Protein AF-A0A5C5RAB5-F1 (afdb_monomer_lite)

InterPro domains:
  IPR001967 Peptidase S11, D-alanyl-D-alanine carboxypeptidase A, N-terminal [PF00768] (15-62)
  IPR012338 Beta-lactamase/transpeptidase-like [G3DSA:3.40.710.10] (2-62)
  IPR012338 Beta-lactamase/transpeptidase-like [SSF56601] (7-62)

Structure (mmCIF, N/CA/C/O backbone):
data_AF-A0A5C5RAB5-F1
#
_entry.id   AF-A0A5C5RAB5-F1
#
loop_
_atom_site.group_PDB
_atom_site.id
_atom_site.type_symbol
_atom_site.label_atom_id
_atom_site.label_alt_id
_atom_site.label_comp_id
_atom_site.label_asym_id
_atom_site.label_entity_id
_atom_site.label_seq_id
_atom_site.pdbx_PDB_ins_code
_atom_site.Cartn_x
_atom_site.Cartn_y
_atom_site.Cartn_z
_atom_site.occupancy
_atom_site.B_iso_or_equiv
_atom_site.auth_seq_id
_atom_site.auth_comp_id
_atom_site.auth_asym_id
_atom_site.auth_atom_id
_atom_site.pdbx_PDB_model_num
ATOM 1 N N . MET A 1 1 ? -48.035 -25.728 27.343 1.00 47.12 1 MET A N 1
ATOM 2 C CA . MET A 1 1 ? -46.581 -25.988 27.375 1.00 47.12 1 MET A CA 1
ATOM 3 C C . MET A 1 1 ? -45.926 -24.828 26.650 1.00 47.12 1 MET A C 1
ATOM 5 O O . MET A 1 1 ? -46.129 -24.695 25.453 1.00 47.12 1 MET A O 1
ATOM 9 N N . THR A 1 2 ? -45.295 -23.921 27.391 1.00 47.22 2 THR A N 1
ATOM 10 C CA . THR A 1 2 ? -44.780 -22.645 26.871 1.00 47.22 2 THR A CA 1
ATOM 11 C C . THR A 1 2 ? -43.278 -22.787 26.672 1.00 47.22 2 THR A C 1
ATOM 13 O O . THR A 1 2 ? -42.549 -22.963 27.643 1.00 47.22 2 THR A O 1
ATOM 16 N N . THR A 1 3 ? -42.811 -22.773 25.427 1.00 57.41 3 THR A N 1
ATOM 17 C CA . THR A 1 3 ? -41.381 -22.803 25.097 1.00 57.41 3 THR A CA 1
ATOM 18 C C . THR A 1 3 ? -40.815 -21.388 25.161 1.00 57.41 3 THR A C 1
ATOM 20 O O . THR A 1 3 ? -41.257 -20.510 24.424 1.00 57.41 3 THR A O 1
ATOM 23 N N . VAL A 1 4 ? -39.845 -21.170 26.048 1.00 63.09 4 VAL A N 1
ATOM 24 C CA . VAL A 1 4 ? -39.052 -19.937 26.128 1.00 63.09 4 VAL A CA 1
ATOM 25 C C . VAL A 1 4 ? -37.804 -20.126 25.267 1.00 63.09 4 VAL A C 1
ATOM 27 O O . VAL A 1 4 ? -36.996 -21.010 25.543 1.00 63.09 4 VAL A O 1
ATOM 30 N N . SER A 1 5 ? -37.652 -19.307 24.227 1.00 71.56 5 SER A N 1
ATOM 31 C CA . SER A 1 5 ? -36.428 -19.232 23.421 1.00 71.56 5 SER A CA 1
ATOM 32 C C . SER A 1 5 ? -35.464 -18.221 24.046 1.00 71.56 5 SER A C 1
ATOM 34 O O . SER A 1 5 ? -35.848 -17.078 24.285 1.00 71.56 5 SER A O 1
ATOM 36 N N . LEU A 1 6 ? -34.218 -18.629 24.305 1.00 67.19 6 LEU A N 1
ATOM 37 C CA . LEU A 1 6 ? -33.137 -17.744 24.750 1.00 67.19 6 LEU A CA 1
ATOM 38 C C . LEU A 1 6 ? -32.283 -17.327 23.546 1.00 67.19 6 LEU A C 1
ATOM 40 O O . LEU A 1 6 ? -31.670 -18.174 22.898 1.00 67.19 6 LEU A O 1
ATOM 44 N N . SER A 1 7 ? -32.236 -16.025 23.266 1.00 74.00 7 SER A N 1
ATOM 45 C CA . SER A 1 7 ? -31.327 -15.431 22.281 1.00 74.00 7 SER A CA 1
ATOM 46 C C . SER A 1 7 ? -30.034 -14.990 22.968 1.00 74.00 7 SER A C 1
ATOM 48 O O . SER A 1 7 ? -30.075 -14.220 23.925 1.00 74.00 7 SER A O 1
ATOM 50 N N . PHE A 1 8 ? -28.887 -15.443 22.463 1.00 66.44 8 PHE A N 1
ATOM 51 C CA . PHE A 1 8 ? -27.570 -14.965 22.883 1.00 66.44 8 PHE A CA 1
ATOM 52 C C . PHE A 1 8 ? -27.164 -13.781 21.997 1.00 66.44 8 PHE A C 1
ATOM 54 O O . PHE A 1 8 ? -26.978 -13.944 20.794 1.00 66.44 8 PHE A O 1
ATOM 61 N N . ALA A 1 9 ? -27.036 -12.588 22.577 1.00 62.16 9 ALA A N 1
ATOM 62 C CA . ALA A 1 9 ? -26.401 -11.453 21.915 1.00 62.16 9 ALA A CA 1
ATOM 63 C C . ALA A 1 9 ? -24.896 -11.498 22.218 1.00 62.16 9 ALA A C 1
ATOM 65 O O . ALA A 1 9 ? -24.488 -11.293 23.359 1.00 62.16 9 ALA A O 1
ATOM 66 N N . GLN A 1 10 ? -24.075 -11.804 21.213 1.00 64.50 10 GLN A N 1
ATOM 67 C CA . GLN A 1 10 ? -22.620 -11.737 21.330 1.00 64.50 10 GLN A CA 1
ATOM 68 C C . GLN A 1 10 ? -22.171 -10.293 21.085 1.00 64.50 10 GLN A C 1
ATOM 70 O O . GLN A 1 10 ? -22.352 -9.757 19.992 1.00 64.50 10 GLN A O 1
ATOM 75 N N . SER A 1 11 ? -21.614 -9.652 22.110 1.00 60.47 11 SER A N 1
ATOM 76 C CA . SER A 1 11 ? -21.035 -8.311 22.013 1.00 60.47 11 SER A CA 1
ATOM 77 C C . SER A 1 11 ? -19.862 -8.319 21.025 1.00 60.47 11 SER A C 1
ATOM 79 O O . SER A 1 11 ? -19.020 -9.217 21.119 1.00 60.47 11 SER A O 1
ATOM 81 N N . PRO A 1 12 ? -19.748 -7.346 20.104 1.00 64.56 12 PRO A N 1
ATOM 82 C CA . PRO A 1 12 ? -18.565 -7.240 19.265 1.00 64.56 12 PRO A CA 1
ATOM 83 C C . PRO A 1 12 ? -17.356 -6.952 20.160 1.00 64.56 12 PRO A C 1
ATOM 85 O O . PRO A 1 12 ? -17.340 -5.974 20.908 1.00 64.56 12 PRO A O 1
ATOM 88 N N . SER A 1 13 ? -16.345 -7.817 20.108 1.00 62.66 13 SER A N 1
ATOM 89 C CA . SER A 1 13 ? -15.041 -7.541 20.702 1.00 62.66 13 SER A CA 1
ATOM 90 C C . SER A 1 13 ? -14.435 -6.359 19.954 1.00 62.66 13 SER A C 1
ATOM 92 O O . SER A 1 13 ? -14.007 -6.498 18.808 1.00 62.66 13 SER A O 1
ATOM 94 N N . THR A 1 14 ? -14.443 -5.180 20.567 1.00 62.75 14 THR A N 1
ATOM 95 C CA . THR A 1 14 ? -13.790 -4.002 20.002 1.00 62.75 14 THR A CA 1
ATOM 96 C C . THR A 1 14 ? -12.284 -4.233 20.054 1.00 62.75 14 THR A C 1
ATOM 98 O O . THR A 1 14 ? -11.701 -4.261 21.138 1.00 62.75 14 THR A O 1
ATOM 101 N N . LEU A 1 15 ? -11.659 -4.443 18.894 1.00 65.19 15 LEU A N 1
ATOM 102 C CA . LEU A 1 15 ? -10.204 -4.472 18.764 1.00 65.19 15 LEU A CA 1
ATOM 103 C C . LEU A 1 15 ? -9.658 -3.107 19.188 1.00 65.19 15 LEU A C 1
ATOM 105 O O . LEU A 1 15 ? -9.823 -2.113 18.485 1.00 65.19 15 LEU A O 1
ATOM 109 N N . GLN A 1 16 ? -9.050 -3.054 20.368 1.00 71.00 16 GLN A N 1
ATOM 110 C CA . GLN A 1 16 ? -8.407 -1.850 20.866 1.00 71.00 16 GLN A CA 1
ATOM 111 C C . GLN A 1 16 ? -6.991 -1.807 20.293 1.00 71.00 16 GLN A C 1
ATOM 113 O O . GLN A 1 16 ? -6.120 -2.578 20.695 1.00 71.00 16 GLN A O 1
ATOM 118 N N . LEU A 1 17 ? -6.789 -0.952 19.292 1.00 70.62 17 LEU A N 1
ATOM 119 C CA . LEU A 1 17 ? -5.484 -0.760 18.670 1.00 70.62 17 LEU A CA 1
ATOM 120 C C . LEU A 1 17 ? -4.556 -0.004 19.629 1.00 70.62 17 LEU A C 1
ATOM 122 O O . LEU A 1 17 ? -5.010 0.933 20.291 1.00 70.62 17 LEU A O 1
ATOM 126 N N . PRO A 1 18 ? -3.275 -0.395 19.734 1.00 75.00 18 PRO A N 1
ATOM 127 C CA . PRO A 1 18 ? -2.323 0.327 20.563 1.00 75.00 18 PRO A CA 1
ATOM 128 C C . PRO A 1 18 ? -2.145 1.758 20.055 1.00 75.00 18 PRO A C 1
ATOM 130 O O . PRO A 1 18 ? -2.107 2.007 18.850 1.00 75.00 18 PRO A O 1
ATOM 133 N N . GLU A 1 19 ? -1.999 2.703 20.977 1.00 78.38 19 GLU A N 1
ATOM 134 C CA . GLU A 1 19 ? -1.624 4.065 20.623 1.00 78.38 19 GLU A CA 1
ATOM 135 C C . GLU A 1 19 ? -0.112 4.105 20.371 1.00 78.38 19 GLU A C 1
ATOM 137 O O . GLU A 1 19 ? 0.701 3.931 21.281 1.00 78.38 19 GLU A O 1
ATOM 142 N N . TYR A 1 20 ? 0.272 4.272 19.108 1.00 76.94 20 TYR A N 1
ATOM 143 C CA . TYR A 1 20 ? 1.669 4.362 18.699 1.00 76.94 20 TYR A CA 1
ATOM 144 C C . TYR A 1 20 ? 2.091 5.828 18.597 1.00 76.94 20 TYR A C 1
ATOM 146 O O . TYR A 1 20 ? 1.385 6.645 18.010 1.00 76.94 20 TYR A O 1
ATOM 154 N N . ALA A 1 21 ? 3.287 6.158 19.087 1.00 87.19 21 ALA A N 1
ATOM 155 C CA . ALA A 1 21 ? 3.886 7.485 18.937 1.00 87.19 21 ALA A CA 1
ATOM 156 C C . ALA A 1 21 ? 4.439 7.710 17.510 1.00 87.19 21 ALA A C 1
ATOM 158 O O . ALA A 1 21 ? 5.630 7.956 17.320 1.00 87.19 21 ALA A O 1
ATOM 159 N N . VAL A 1 22 ? 3.585 7.585 16.491 1.00 90.38 22 VAL A N 1
ATOM 160 C CA . VAL A 1 22 ? 3.934 7.745 15.070 1.00 90.38 22 VAL A CA 1
ATOM 161 C C . VAL A 1 22 ? 2.930 8.656 14.358 1.00 90.38 22 VAL A C 1
ATOM 163 O O . VAL A 1 22 ? 1.783 8.792 14.776 1.00 90.38 22 VAL A O 1
ATOM 166 N N . LYS A 1 23 ? 3.362 9.300 13.267 1.00 91.62 23 LYS A N 1
ATOM 167 C CA . LYS A 1 23 ? 2.531 10.259 12.512 1.00 91.62 23 LYS A CA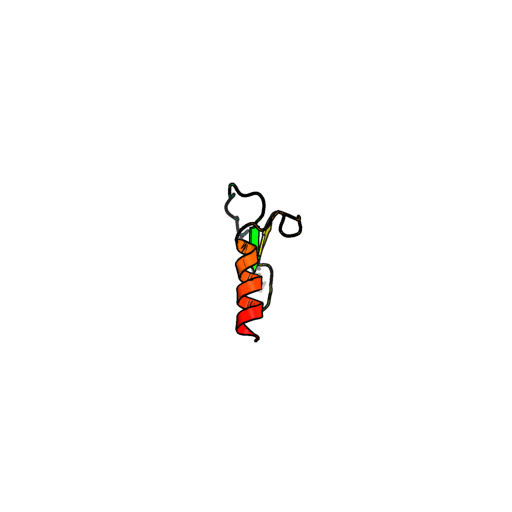 1
ATOM 168 C C . LYS A 1 23 ? 1.442 9.578 11.674 1.00 91.62 23 LYS A C 1
ATOM 170 O O . LYS A 1 23 ? 0.353 10.136 11.535 1.00 91.62 23 LYS A O 1
ATOM 175 N N . SER A 1 24 ? 1.748 8.402 11.130 1.00 93.38 24 SER A N 1
ATOM 176 C CA . SER A 1 24 ? 0.840 7.581 10.331 1.00 93.38 24 SER A CA 1
ATOM 177 C C . SER A 1 24 ? 1.254 6.110 10.352 1.00 93.38 24 SER A C 1
ATOM 179 O O . SER A 1 24 ? 2.423 5.793 10.585 1.00 93.38 24 SER A O 1
ATOM 181 N N . TRP A 1 25 ? 0.288 5.217 10.134 1.00 92.88 25 TRP A N 1
ATOM 182 C CA . TRP A 1 25 ? 0.498 3.776 9.979 1.00 92.88 25 TRP A CA 1
ATOM 183 C C . TRP A 1 25 ? -0.697 3.115 9.273 1.00 92.88 25 TRP A C 1
ATOM 185 O O . TRP A 1 25 ? -1.799 3.665 9.237 1.00 92.88 25 TRP A O 1
ATOM 195 N N . ILE A 1 26 ? -0.474 1.925 8.713 1.00 93.75 26 ILE A N 1
ATOM 196 C CA . ILE A 1 26 ? -1.500 1.081 8.089 1.00 93.75 26 ILE A CA 1
ATOM 197 C C . ILE A 1 26 ? -1.169 -0.396 8.330 1.00 93.75 26 ILE A C 1
ATOM 199 O O . ILE A 1 26 ? -0.002 -0.784 8.294 1.00 93.75 26 ILE A O 1
ATOM 203 N N . ILE A 1 27 ? -2.193 -1.210 8.582 1.00 93.62 27 ILE A N 1
ATOM 204 C CA . ILE A 1 27 ? -2.113 -2.671 8.659 1.00 93.62 27 ILE A CA 1
ATOM 205 C C . ILE A 1 27 ? -3.062 -3.229 7.603 1.00 93.62 27 ILE A C 1
ATOM 207 O O . ILE A 1 27 ? -4.265 -2.966 7.641 1.00 93.62 27 ILE A O 1
ATOM 211 N N . MET A 1 28 ? -2.516 -4.001 6.668 1.00 95.94 28 MET A N 1
ATOM 212 C CA . MET A 1 28 ? -3.250 -4.563 5.540 1.00 95.94 28 MET A CA 1
ATOM 213 C C . MET A 1 28 ? -2.992 -6.064 5.443 1.00 95.94 28 MET A C 1
ATOM 215 O O . MET A 1 28 ? -1.859 -6.514 5.615 1.00 95.94 28 MET A O 1
ATOM 219 N N . ASP A 1 29 ? -4.049 -6.821 5.173 1.00 97.50 29 ASP A N 1
ATOM 220 C CA . ASP A 1 29 ? -3.958 -8.233 4.825 1.00 97.50 29 ASP A CA 1
ATOM 221 C C . ASP A 1 29 ? -3.345 -8.411 3.427 1.00 97.50 29 ASP A C 1
ATOM 223 O O . ASP A 1 29 ? -3.749 -7.738 2.478 1.00 97.50 29 ASP A O 1
ATOM 227 N N . TYR A 1 30 ? -2.368 -9.310 3.298 1.00 97.19 30 TYR A N 1
ATOM 228 C CA . TYR A 1 30 ? -1.601 -9.485 2.061 1.00 97.19 30 TYR A CA 1
ATOM 229 C C . TYR A 1 30 ? -2.422 -10.117 0.929 1.00 97.19 30 TYR A C 1
ATOM 231 O O . TYR A 1 30 ? -2.333 -9.664 -0.210 1.00 97.19 30 TYR A O 1
ATOM 239 N N . ASP A 1 31 ? -3.226 -11.137 1.235 1.00 98.12 31 ASP A N 1
ATOM 240 C CA . ASP A 1 31 ? -3.937 -11.915 0.216 1.00 98.12 31 ASP A CA 1
ATOM 241 C C . ASP A 1 31 ? -5.166 -11.167 -0.323 1.00 98.12 31 ASP A C 1
ATOM 243 O O . ASP A 1 31 ? -5.473 -11.226 -1.514 1.00 98.12 31 ASP A O 1
ATOM 247 N N . THR A 1 32 ? -5.887 -10.462 0.554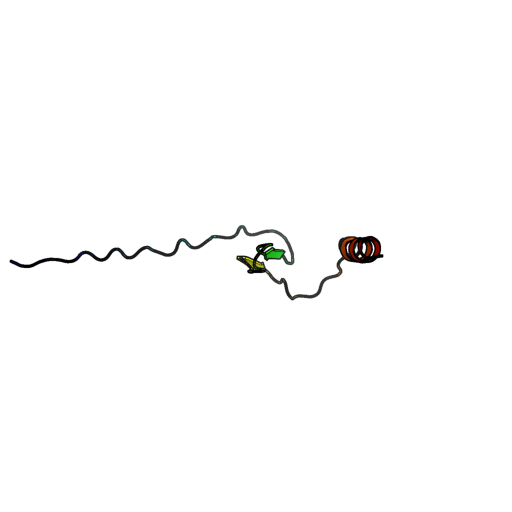 1.00 97.94 32 THR A N 1
ATOM 248 C CA . THR A 1 32 ? -7.153 -9.790 0.217 1.00 97.94 32 THR A CA 1
ATOM 249 C C . THR A 1 32 ? -7.014 -8.290 -0.022 1.00 97.94 32 THR A C 1
ATOM 251 O O . THR A 1 32 ? -7.920 -7.679 -0.591 1.00 97.94 32 THR A O 1
ATOM 254 N N . GLY A 1 33 ? -5.922 -7.673 0.440 1.00 96.50 33 GLY A N 1
ATOM 255 C CA . GLY A 1 33 ? -5.760 -6.218 0.456 1.00 96.50 33 GLY A CA 1
ATOM 256 C C . GLY A 1 33 ? -6.670 -5.504 1.463 1.00 96.50 33 GLY A C 1
ATOM 257 O O . GLY A 1 33 ? -6.789 -4.278 1.425 1.00 96.50 33 GLY A O 1
ATOM 258 N N . ALA A 1 34 ? -7.343 -6.237 2.356 1.00 96.88 34 ALA A N 1
ATOM 259 C CA . ALA A 1 34 ? -8.224 -5.644 3.353 1.00 96.88 34 ALA A CA 1
ATOM 260 C C . ALA A 1 34 ? -7.422 -4.811 4.364 1.00 96.88 34 ALA A C 1
ATOM 262 O O . ALA A 1 34 ? -6.489 -5.307 4.997 1.00 96.88 34 ALA A O 1
ATOM 263 N N . VAL A 1 35 ? -7.807 -3.547 4.557 1.00 95.00 35 VAL A N 1
ATOM 264 C CA . VAL A 1 35 ? -7.245 -2.699 5.616 1.00 95.00 35 VAL A CA 1
ATOM 265 C C . VAL A 1 35 ? -7.860 -3.118 6.946 1.00 95.00 35 VAL A C 1
ATOM 267 O O . VAL A 1 35 ? -9.060 -2.965 7.164 1.00 95.00 35 VAL A O 1
ATOM 270 N N . LEU A 1 36 ? -7.030 -3.664 7.831 1.00 92.50 36 LEU A N 1
ATO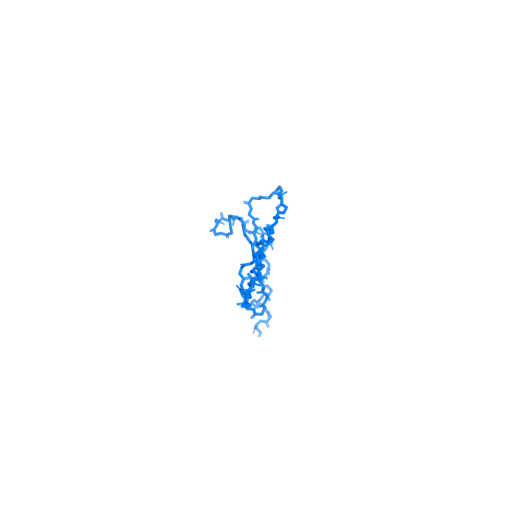M 271 C CA . LEU A 1 36 ? -7.455 -4.138 9.148 1.00 92.50 36 LEU A CA 1
ATOM 272 C C . LEU A 1 36 ? -7.525 -2.988 10.153 1.00 92.50 36 LEU A C 1
ATOM 274 O O . LEU A 1 36 ? -8.382 -2.985 11.034 1.00 92.50 36 LEU A O 1
ATOM 278 N N . ALA A 1 37 ? -6.615 -2.022 10.020 1.00 91.31 37 ALA A N 1
ATOM 279 C CA . ALA A 1 37 ? -6.574 -0.809 10.818 1.00 91.31 37 ALA A CA 1
ATOM 280 C C . ALA A 1 37 ? -5.623 0.221 10.191 1.00 91.31 37 ALA A C 1
ATOM 282 O O . ALA A 1 37 ? -4.642 -0.144 9.540 1.00 91.31 37 ALA A O 1
ATOM 283 N N . GLU A 1 38 ? -5.873 1.505 10.427 1.00 92.81 38 GLU A N 1
ATOM 284 C CA . GLU A 1 38 ? -5.035 2.585 9.911 1.00 92.81 38 GLU A CA 1
ATOM 285 C C . GLU A 1 38 ? -5.127 3.860 10.754 1.00 92.81 38 GLU A C 1
ATOM 287 O O . GLU A 1 38 ? -6.086 4.077 11.495 1.00 92.81 38 GLU A O 1
ATOM 292 N N . TYR A 1 39 ? -4.130 4.729 10.597 1.00 92.31 39 TYR A N 1
ATOM 293 C CA . TYR A 1 39 ? -4.109 6.081 11.143 1.00 92.31 39 TYR A CA 1
ATOM 294 C C . TYR A 1 39 ? -3.349 6.998 10.187 1.00 92.31 39 TYR A C 1
ATOM 296 O O . TYR A 1 39 ? -2.171 6.767 9.911 1.00 92.31 39 TYR A O 1
ATOM 304 N N . ASN A 1 40 ? -4.009 8.041 9.676 1.00 94.50 40 ASN A N 1
ATOM 305 C CA . ASN A 1 40 ? -3.429 9.009 8.733 1.00 94.50 40 ASN A CA 1
ATOM 306 C C . ASN A 1 40 ? -2.724 8.367 7.512 1.00 94.50 40 ASN A C 1
ATOM 308 O O . ASN A 1 40 ? -1.757 8.929 6.998 1.00 94.50 40 ASN A O 1
ATOM 312 N N . SER A 1 41 ? -3.184 7.202 7.043 1.00 93.94 41 SER A N 1
ATOM 313 C CA . SER A 1 41 ? -2.547 6.414 5.971 1.00 93.94 41 SER A CA 1
ATOM 314 C C . SER A 1 41 ? -2.515 7.127 4.613 1.00 93.94 41 SER A C 1
ATOM 316 O O . SER A 1 41 ? -1.594 6.921 3.829 1.00 93.94 41 SER A O 1
ATOM 318 N N . THR A 1 42 ? -3.502 7.983 4.331 1.00 95.94 42 THR A N 1
ATOM 319 C CA . THR A 1 42 ? -3.617 8.729 3.063 1.00 95.94 42 THR A CA 1
ATOM 320 C C . THR A 1 42 ? -2.887 10.077 3.088 1.00 95.94 42 THR A C 1
ATOM 322 O O . THR A 1 42 ? -2.775 10.750 2.063 1.00 95.94 42 THR A O 1
ATOM 325 N N . VAL A 1 43 ? -2.401 10.511 4.254 1.00 96.75 43 VAL A N 1
ATOM 326 C CA . VAL A 1 43 ? -1.655 11.768 4.369 1.00 96.75 43 VAL A CA 1
ATOM 327 C C . VAL A 1 43 ? -0.276 11.589 3.734 1.00 96.75 43 VAL A C 1
ATOM 329 O O . VAL A 1 43 ? 0.411 10.600 3.973 1.00 96.75 43 VAL A O 1
ATOM 332 N N . GLN A 1 44 ? 0.132 12.560 2.920 1.00 94.88 44 GLN A N 1
ATOM 333 C CA . GLN A 1 44 ? 1.424 12.538 2.238 1.00 94.88 44 GLN A CA 1
ATOM 334 C C . GLN A 1 44 ? 2.558 12.900 3.204 1.00 94.88 44 GLN A C 1
ATOM 336 O O . GLN A 1 44 ? 2.497 13.918 3.895 1.00 94.88 44 GLN A O 1
ATOM 341 N N . PHE A 1 45 ? 3.613 12.086 3.207 1.00 93.50 45 PHE A N 1
ATOM 342 C CA . PHE A 1 45 ? 4.834 12.299 3.985 1.00 93.50 45 PHE A CA 1
ATOM 343 C C . PHE A 1 45 ? 6.063 12.054 3.111 1.00 93.50 45 PHE A C 1
ATOM 345 O O . PHE A 1 45 ? 5.997 11.336 2.115 1.00 93.50 45 PHE A O 1
ATOM 352 N N . GLU A 1 46 ? 7.208 12.612 3.501 1.00 95.62 46 GLU A N 1
ATOM 353 C CA . GLU A 1 46 ? 8.473 12.289 2.845 1.00 95.62 46 GLU A CA 1
ATOM 354 C C . GLU A 1 46 ? 8.847 10.818 3.127 1.00 95.62 46 GLU A C 1
ATOM 356 O O . GLU A 1 46 ? 9.012 10.444 4.291 1.00 95.62 46 GLU A O 1
ATOM 361 N N . PRO A 1 47 ? 9.027 9.969 2.097 1.00 94.56 47 PRO A N 1
ATOM 362 C CA . PRO A 1 47 ? 9.278 8.537 2.293 1.00 94.56 47 PRO A CA 1
ATOM 363 C C . PRO A 1 47 ? 10.705 8.222 2.774 1.00 94.56 47 PRO A C 1
ATOM 365 O O . PRO A 1 47 ? 10.987 7.101 3.198 1.00 94.56 47 PRO A O 1
ATOM 368 N N . ALA A 1 48 ? 11.630 9.188 2.708 1.00 95.69 48 ALA A N 1
ATOM 369 C CA . ALA A 1 48 ? 13.046 9.008 3.032 1.00 95.69 48 ALA A CA 1
ATOM 370 C C . ALA A 1 48 ? 13.628 7.724 2.397 1.00 95.69 48 ALA A C 1
ATOM 372 O O . ALA A 1 48 ? 13.633 7.575 1.177 1.00 95.69 48 ALA A O 1
ATOM 373 N N . SER A 1 49 ? 14.125 6.779 3.203 1.00 98.00 49 SER A N 1
ATOM 374 C CA . SER A 1 49 ? 14.697 5.527 2.688 1.00 98.00 49 SER A CA 1
ATOM 375 C C . SER A 1 49 ? 13.667 4.507 2.189 1.00 98.00 49 SER A C 1
ATOM 377 O O . SER A 1 49 ? 14.086 3.582 1.499 1.00 98.00 49 SER A O 1
ATOM 379 N N . ILE A 1 50 ? 12.363 4.671 2.457 1.00 96.19 50 ILE A N 1
ATOM 380 C CA . ILE A 1 50 ? 11.306 3.777 1.942 1.00 96.19 50 ILE A CA 1
ATOM 381 C C . ILE A 1 50 ? 11.254 3.816 0.408 1.00 96.19 50 ILE A C 1
ATOM 383 O O . ILE A 1 50 ? 10.918 2.815 -0.211 1.00 96.19 50 ILE A O 1
ATOM 387 N N . THR A 1 51 ? 11.704 4.906 -0.227 1.00 97.44 51 THR A N 1
ATOM 388 C CA . THR A 1 51 ? 11.857 4.997 -1.691 1.00 97.44 51 THR A CA 1
ATOM 389 C C . THR A 1 51 ? 12.652 3.829 -2.287 1.00 97.44 51 THR A C 1
ATOM 391 O O . THR A 1 51 ? 12.384 3.427 -3.416 1.00 97.44 51 THR A O 1
ATOM 394 N N . LYS A 1 52 ? 13.585 3.238 -1.524 1.00 98.06 52 LYS A N 1
ATOM 395 C CA . LYS A 1 52 ? 14.362 2.070 -1.962 1.00 98.06 52 LYS A CA 1
ATOM 396 C C . LYS A 1 52 ? 13.482 0.861 -2.289 1.00 98.06 52 LYS A C 1
ATOM 398 O O . LYS A 1 52 ? 13.825 0.129 -3.200 1.00 98.06 52 LYS A O 1
ATOM 403 N N . VAL A 1 53 ? 12.322 0.712 -1.642 1.00 97.56 53 VAL A N 1
ATOM 404 C CA . VAL A 1 53 ? 11.363 -0.365 -1.946 1.00 97.56 53 VAL A CA 1
ATOM 405 C C . VAL A 1 53 ? 10.911 -0.298 -3.408 1.00 97.56 53 VAL A C 1
ATOM 407 O O . VAL A 1 53 ? 10.861 -1.322 -4.081 1.00 97.56 53 VAL A O 1
ATOM 410 N N . MET A 1 54 ? 10.643 0.904 -3.930 1.00 97.62 54 MET A N 1
ATOM 411 C CA . MET A 1 54 ? 10.273 1.067 -5.340 1.00 97.62 54 MET A CA 1
ATOM 412 C C . MET A 1 54 ? 11.467 0.893 -6.280 1.00 97.62 54 MET A C 1
ATOM 414 O O . MET A 1 54 ? 11.298 0.371 -7.376 1.00 97.62 54 MET A O 1
ATOM 418 N N . THR A 1 55 ? 12.672 1.304 -5.872 1.00 98.06 55 THR A N 1
ATOM 419 C CA . THR A 1 55 ? 13.893 1.030 -6.647 1.00 98.06 55 THR A CA 1
ATOM 420 C C . THR A 1 55 ? 14.129 -0.472 -6.787 1.00 98.06 55 THR A C 1
ATOM 422 O O . THR A 1 55 ? 14.333 -0.944 -7.901 1.00 98.06 55 THR A O 1
ATOM 425 N N . ASP A 1 56 ? 14.043 -1.219 -5.687 1.00 98.12 56 ASP A N 1
ATOM 426 C CA . ASP A 1 56 ? 14.217 -2.672 -5.678 1.00 98.12 56 ASP A CA 1
ATOM 427 C C . ASP A 1 56 ? 13.136 -3.362 -6.520 1.00 9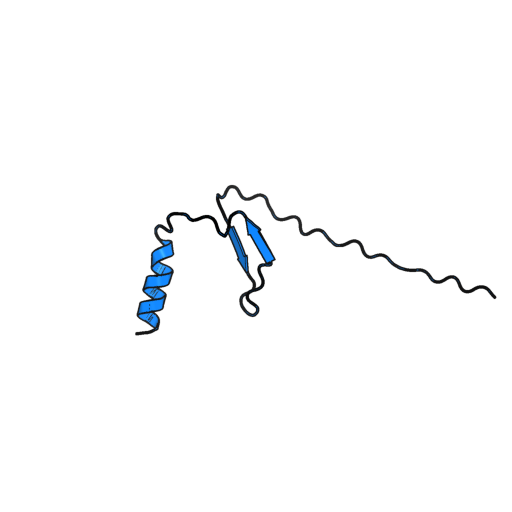8.12 56 ASP A C 1
ATOM 429 O O . ASP A 1 56 ? 13.447 -4.270 -7.286 1.00 98.12 56 ASP A O 1
ATOM 433 N N . TYR A 1 57 ? 11.886 -2.886 -6.446 1.00 97.38 57 TYR A N 1
ATOM 434 C CA . TYR A 1 57 ? 10.789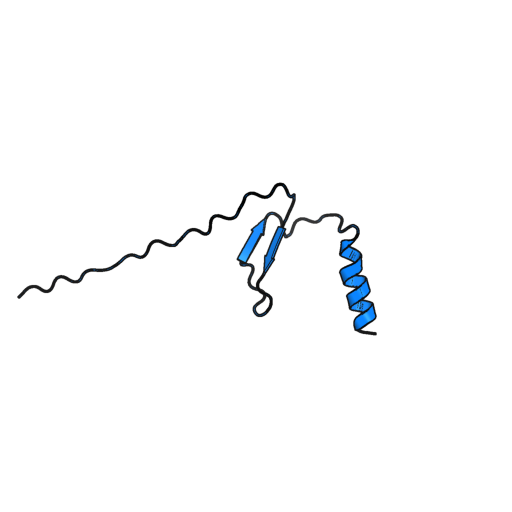 -3.382 -7.280 1.00 97.38 57 TYR A CA 1
ATOM 435 C C . TYR A 1 57 ? 11.085 -3.236 -8.781 1.00 97.38 57 TYR A C 1
ATOM 437 O O . TYR A 1 57 ? 10.929 -4.194 -9.530 1.00 97.38 57 TYR A O 1
ATOM 445 N N . VAL A 1 58 ? 11.562 -2.064 -9.216 1.00 97.94 58 VAL A N 1
ATOM 446 C CA . VAL A 1 58 ? 11.902 -1.813 -10.629 1.00 97.94 58 VAL A CA 1
ATOM 447 C C . VAL A 1 58 ? 13.102 -2.648 -11.082 1.00 97.94 58 VAL A C 1
ATOM 449 O O . VAL A 1 58 ? 13.122 -3.114 -12.214 1.00 97.94 58 VAL A O 1
ATOM 452 N N . ILE A 1 59 ? 14.101 -2.849 -10.217 1.00 98.06 59 ILE A N 1
ATOM 453 C CA . ILE A 1 59 ? 15.265 -3.688 -10.534 1.00 98.06 59 ILE A CA 1
ATOM 454 C C . ILE A 1 59 ? 14.866 -5.160 -10.664 1.00 98.06 59 ILE A C 1
ATOM 456 O O . ILE A 1 59 ? 15.400 -5.845 -11.525 1.00 98.06 59 ILE A O 1
ATOM 460 N N . ALA A 1 60 ? 13.962 -5.651 -9.813 1.00 97.25 60 ALA A N 1
ATOM 461 C CA . ALA A 1 60 ? 13.531 -7.047 -9.831 1.00 97.25 60 ALA A CA 1
ATOM 462 C C . ALA A 1 60 ? 12.657 -7.409 -11.046 1.00 97.25 60 ALA A C 1
ATOM 464 O O . ALA A 1 60 ? 12.585 -8.582 -11.402 1.00 97.25 60 ALA A O 1
ATOM 465 N N . ASP A 1 61 ? 11.980 -6.424 -11.642 1.00 94.38 61 ASP A N 1
ATOM 466 C CA . ASP A 1 61 ? 11.174 -6.587 -12.862 1.00 94.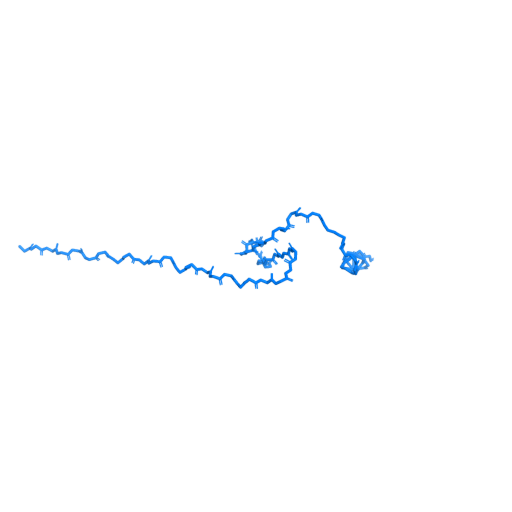38 61 ASP A CA 1
ATOM 467 C C . ASP A 1 61 ? 12.022 -6.600 -14.150 1.00 94.38 61 ASP A C 1
ATOM 469 O O . ASP A 1 61 ? 11.602 -7.166 -15.160 1.00 94.38 61 ASP A O 1
ATOM 473 N N . ALA A 1 62 ? 13.208 -5.979 -14.115 1.00 74.44 62 ALA A N 1
ATOM 474 C CA . ALA A 1 62 ? 14.129 -5.853 -15.250 1.00 74.44 62 ALA A CA 1
ATOM 475 C C . ALA A 1 62 ? 14.913 -7.144 -15.546 1.00 74.44 62 ALA A C 1
ATOM 477 O O . ALA A 1 62 ? 15.108 -7.430 -16.753 1.00 74.44 62 ALA A O 1
#

Organism: NCBI:txid2592068

pLDDT: mean 85.34, std 14.9, range [47.12, 98.12]

Secondary structure (DSSP, 8-state):
--PPPPP-------------SSS-EEEE-TTT--EEEEESTTS----GGGHHHHHHHHHHH-

Radius of gyration: 21.74 Å; chains: 1; bounding box: 62×38×43 Å

Foldseek 3Di:
DDDDDDDDDDDPPPPDDDDDPDQWDWDADDPPRDTPDIDCPVPDDDCVCVVVVVVVVVVVVD

Sequence (62 aa):
MTTVSLSFAQSPSTLQLPEYAVKSWIIMDYDTGAVLAEYNSTVQFEPASITKVMTDYVIADA